Protein AF-J2KEG5-F1 (afdb_monomer)

Secondary structure (DSSP, 8-state):
--TTSSSSS-----SSHHHHHHHHHHHHHHHHHHHHHHHHHHHHHHHHHHHHHHHHHHHHHHHHHHHHHHHHHHHHHHHHHHHHHHHHHHHHHHHHHHHHHHHHHHHHHTT---HHHHHHHHHHHHHHHHHHHHHTT-------PPPP----PPPP---------

Sequence (165 aa):
MVKKLQKMSADKKSGPQLSGAVKESAQQIWLAGLGAFSKAQEEGGKVFETLVKEGLSIQRKTQAVAEEKISEATNKMATMATDIQSKAGHQWDKLETIFEDRVAKALNKLGVPSAKDVDALIARIDELNRNVQKLSGKAPAAKTAAKPAAKKAPAAKRPAARKSA

Mean predicted aligned error: 22.08 Å

Solvent-accessible surface area (backbone atoms only — not comparable to full-atom values): 10062 Å² total; per-residue (Å²): 143,80,94,78,73,82,83,81,81,80,81,87,78,87,67,65,62,61,61,49,51,52,50,51,52,51,49,49,52,50,52,48,50,53,51,51,51,52,50,48,54,67,52,40,53,58,53,47,53,49,51,49,54,51,48,53,52,48,50,52,51,51,48,53,51,48,53,51,51,50,52,51,49,50,52,52,48,52,49,50,50,52,51,44,49,71,76,35,46,72,58,46,55,53,47,49,55,52,47,51,53,51,50,52,51,50,38,48,74,71,68,46,81,52,74,67,57,52,52,56,47,51,54,50,49,54,51,49,52,52,51,47,38,66,72,65,69,55,76,78,79,74,80,76,76,81,76,84,80,87,83,78,86,85,80,86,84,83,88,84,87,87,82,90,132

pLDDT: mean 72.24, std 15.8, range [37.88, 92.81]

Foldseek 3Di:
DPPPPPPPPDDDPPPDVVVVVVVVVVVVVVVVVVVVVVVCVVVVVVVVVVVVVVVVVVVVVVVVVVVVVVVVVVVVVVVVVVVCCVVVVVVVVVVVVVVCVVVQVVCVVVVNDDPVNVVVVVVVVVVVVVVCCVVVVPPPDPDPDDDDDDDDDDDDDDDDDDDDD

Structure (mmCIF, N/CA/C/O backbone):
data_AF-J2KEG5-F1
#
_entry.id   AF-J2KEG5-F1
#
loop_
_atom_site.group_PDB
_atom_site.id
_atom_site.type_symbol
_atom_site.label_atom_id
_atom_site.label_alt_id
_atom_site.label_comp_id
_atom_site.label_asym_id
_atom_site.label_entity_id
_atom_site.label_seq_id
_atom_site.pdbx_PDB_ins_code
_atom_site.Cartn_x
_atom_site.Cartn_y
_atom_site.Cartn_z
_atom_site.occupancy
_atom_site.B_iso_or_equiv
_atom_site.auth_seq_id
_atom_site.auth_comp_id
_atom_site.auth_asym_id
_atom_site.auth_atom_id
_atom_site.pdbx_PDB_model_num
ATOM 1 N N . MET A 1 1 ? 29.678 54.893 -60.074 1.00 48.09 1 MET A N 1
ATOM 2 C CA . MET A 1 1 ? 29.850 54.323 -61.433 1.00 48.09 1 MET A CA 1
ATOM 3 C C . MET A 1 1 ? 30.035 52.805 -61.320 1.00 48.09 1 MET A C 1
ATOM 5 O O . MET A 1 1 ? 31.152 52.350 -61.151 1.00 48.09 1 MET A O 1
ATOM 9 N N . VAL A 1 2 ? 28.948 52.018 -61.312 1.00 49.19 2 VAL A N 1
ATOM 10 C CA . VAL A 1 2 ? 28.943 50.573 -60.939 1.00 49.19 2 VAL A CA 1
ATOM 11 C C . VAL A 1 2 ? 28.298 49.727 -62.052 1.00 49.19 2 VAL A C 1
ATOM 13 O O . VAL A 1 2 ? 27.475 48.846 -61.842 1.00 49.19 2 VAL A O 1
ATOM 16 N N . LYS A 1 3 ? 28.660 50.002 -63.308 1.00 57.12 3 LYS A N 1
ATOM 17 C CA . LYS A 1 3 ? 28.093 49.331 -64.493 1.00 57.12 3 LYS A CA 1
ATOM 18 C C . LYS A 1 3 ? 28.858 48.047 -64.860 1.00 57.12 3 LYS A C 1
ATOM 20 O O . LYS A 1 3 ? 29.096 47.782 -66.032 1.00 57.12 3 LYS A O 1
ATOM 25 N N . LYS A 1 4 ? 29.293 47.273 -63.853 1.00 54.81 4 LYS A N 1
ATOM 26 C CA . LYS A 1 4 ? 30.053 46.019 -64.046 1.00 54.81 4 LYS A CA 1
ATOM 27 C C . LYS A 1 4 ? 29.713 44.894 -63.055 1.00 54.81 4 LYS A C 1
ATOM 29 O O . LYS A 1 4 ? 30.444 43.917 -62.999 1.00 54.81 4 LYS A O 1
ATOM 34 N N . LEU A 1 5 ? 28.604 4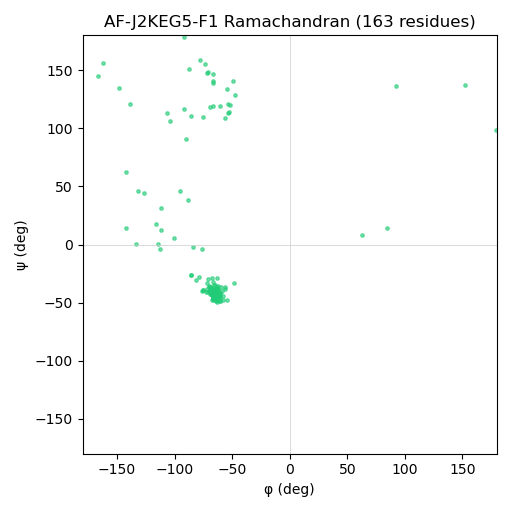4.987 -62.312 1.00 54.44 5 LEU A N 1
ATOM 35 C CA . LEU A 1 5 ? 28.165 43.894 -61.422 1.00 54.44 5 LEU A CA 1
ATOM 36 C C . LEU A 1 5 ? 26.864 43.196 -61.853 1.00 54.44 5 LEU A C 1
ATOM 38 O O . LEU A 1 5 ? 26.480 42.198 -61.262 1.00 54.44 5 LEU A O 1
ATOM 42 N N . GLN A 1 6 ? 26.204 43.663 -62.915 1.00 50.38 6 GLN 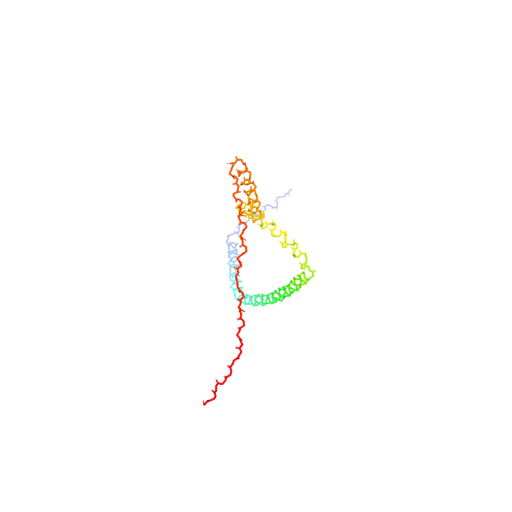A N 1
ATOM 43 C CA . GLN A 1 6 ? 24.910 43.116 -63.351 1.00 50.38 6 GLN A CA 1
ATOM 44 C C . GLN A 1 6 ? 25.007 42.142 -64.541 1.00 50.38 6 GLN A C 1
ATOM 46 O O . GLN A 1 6 ? 23.989 41.680 -65.046 1.00 50.38 6 GLN A O 1
ATOM 51 N N . LYS A 1 7 ? 26.224 41.800 -64.993 1.00 45.53 7 LYS A N 1
ATOM 52 C CA . LYS A 1 7 ? 26.468 40.894 -66.135 1.00 45.53 7 LYS A CA 1
ATOM 53 C C . LYS A 1 7 ? 27.104 39.553 -65.728 1.00 45.53 7 LYS A C 1
ATOM 55 O O . LYS A 1 7 ? 27.852 38.966 -66.496 1.00 45.53 7 LYS A O 1
ATOM 60 N N . MET A 1 8 ? 26.800 39.066 -64.523 1.00 44.25 8 MET A N 1
ATOM 61 C CA . MET A 1 8 ? 27.095 37.680 -64.109 1.00 44.25 8 MET A CA 1
ATOM 62 C C . MET A 1 8 ? 25.836 36.836 -63.851 1.00 44.25 8 MET A C 1
ATOM 64 O O . MET A 1 8 ? 25.961 35.656 -63.552 1.00 44.25 8 MET A O 1
ATOM 68 N N . SER A 1 9 ? 24.628 37.386 -64.026 1.00 49.94 9 SER A N 1
ATOM 69 C CA . SER A 1 9 ? 23.373 36.668 -63.717 1.00 49.94 9 SER A CA 1
ATOM 70 C C . SER A 1 9 ? 22.524 36.309 -64.940 1.00 49.94 9 SER A C 1
ATOM 72 O O . SER A 1 9 ? 21.363 35.943 -64.788 1.00 49.94 9 SER A O 1
ATOM 74 N N . ALA A 1 10 ? 23.061 36.418 -66.155 1.00 52.62 10 ALA A N 1
ATOM 75 C CA . ALA A 1 10 ? 22.291 36.166 -67.370 1.00 52.62 10 ALA A CA 1
ATOM 76 C C . ALA A 1 10 ? 23.126 35.461 -68.445 1.00 52.62 10 ALA A C 1
ATOM 78 O O . ALA A 1 10 ? 23.334 36.004 -69.522 1.00 52.62 10 ALA A O 1
ATOM 79 N N . ASP A 1 11 ? 23.593 34.245 -68.159 1.00 44.16 11 ASP A N 1
ATOM 80 C CA . ASP A 1 11 ? 23.722 33.237 -69.212 1.00 44.16 11 ASP A CA 1
ATOM 81 C C . ASP A 1 11 ? 23.273 31.879 -68.668 1.00 44.16 11 ASP A C 1
ATOM 83 O O . ASP A 1 11 ? 23.702 31.400 -67.618 1.00 44.16 11 ASP A O 1
ATOM 87 N N . LYS A 1 12 ? 22.267 31.338 -69.339 1.00 54.12 12 LYS A N 1
ATOM 88 C CA . LYS A 1 12 ? 21.395 30.267 -68.894 1.00 54.12 12 LYS A CA 1
ATOM 89 C C . LYS A 1 12 ? 21.826 29.000 -69.617 1.00 54.12 12 LYS A C 1
ATOM 91 O O . LYS A 1 12 ? 21.470 28.807 -70.773 1.00 54.12 12 LYS A O 1
ATOM 96 N N . LYS A 1 13 ? 22.482 28.088 -68.899 1.00 48.03 13 LYS A N 1
ATOM 97 C CA . LYS A 1 13 ? 22.431 26.640 -69.180 1.00 48.03 13 LYS A CA 1
ATOM 98 C C . LYS A 1 13 ? 22.148 25.841 -67.902 1.00 48.03 13 LYS A C 1
ATOM 100 O O . LYS A 1 13 ? 22.763 24.820 -67.629 1.00 48.03 13 LYS A O 1
ATOM 105 N N . SER A 1 14 ? 21.170 26.296 -67.120 1.00 55.94 14 SER A N 1
ATOM 106 C CA . SER A 1 14 ? 20.716 25.633 -65.883 1.00 55.94 14 SER A CA 1
ATOM 107 C C . SER A 1 14 ? 19.507 24.715 -66.098 1.00 55.94 14 SER A C 1
ATOM 109 O O . SER A 1 14 ? 18.540 24.751 -65.349 1.00 55.94 14 SER A O 1
ATOM 111 N N . GLY A 1 15 ? 19.537 23.892 -67.137 1.00 57.28 15 GLY A N 1
ATOM 112 C CA . GLY A 1 15 ? 18.520 22.871 -67.399 1.00 57.28 15 GLY A CA 1
ATOM 113 C C . GLY A 1 15 ? 18.928 22.188 -68.683 1.00 57.28 15 GLY A C 1
ATOM 114 O O . GLY A 1 15 ? 18.835 22.837 -69.722 1.00 57.28 15 GLY A O 1
ATOM 115 N N . PRO A 1 16 ? 19.586 21.015 -68.630 1.00 56.91 16 PRO A N 1
ATOM 116 C CA . PRO A 1 16 ? 19.079 19.752 -68.066 1.00 56.91 16 PRO A CA 1
ATOM 117 C C . PRO A 1 16 ? 20.072 19.005 -67.134 1.00 56.91 16 PRO A C 1
ATOM 119 O O . PRO A 1 16 ? 19.758 17.937 -66.611 1.00 56.91 16 PRO A O 1
ATOM 122 N N . GLN A 1 17 ? 21.272 19.557 -66.915 1.00 57.94 17 GLN A N 1
ATOM 123 C CA . GLN A 1 17 ? 22.364 18.919 -66.156 1.00 57.94 17 GLN A CA 1
ATOM 124 C C . GLN A 1 17 ? 22.123 18.941 -64.632 1.00 57.94 17 GLN A C 1
ATOM 126 O O . GLN A 1 17 ? 22.346 17.945 -63.952 1.00 57.94 17 GLN A O 1
ATOM 131 N N . LEU A 1 18 ? 21.587 20.046 -64.093 1.00 59.28 18 LEU A N 1
ATOM 132 C CA . LEU A 1 18 ? 21.231 20.167 -62.668 1.00 59.28 18 LEU A CA 1
ATOM 133 C C . LEU A 1 18 ? 20.032 19.289 -62.286 1.00 59.28 18 LEU A C 1
ATOM 135 O O . LEU A 1 18 ? 20.045 18.656 -61.238 1.00 59.28 18 LEU A O 1
ATOM 139 N N . SER A 1 19 ? 19.015 19.200 -63.149 1.00 65.44 19 SER A N 1
ATOM 140 C CA . SER A 1 19 ? 17.873 18.301 -62.938 1.00 65.44 19 SER A CA 1
ATOM 141 C C . SER A 1 19 ? 18.279 16.826 -62.987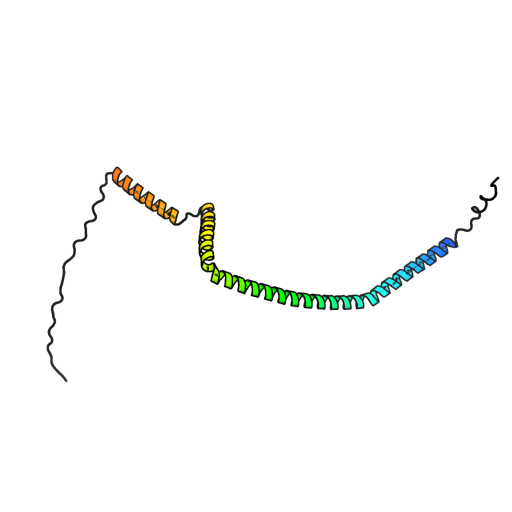 1.00 65.44 19 SER A C 1
ATOM 143 O O . SER A 1 19 ? 17.740 16.024 -62.229 1.00 65.44 19 SER A O 1
ATOM 145 N N . GLY A 1 20 ? 19.248 16.473 -63.842 1.00 71.12 20 GLY A N 1
ATOM 146 C CA . GLY A 1 20 ? 19.840 15.135 -63.878 1.00 71.12 20 GLY A CA 1
ATOM 147 C C . GLY A 1 20 ? 20.625 14.813 -62.606 1.00 71.12 20 GLY A C 1
ATOM 148 O O . GLY A 1 20 ? 20.382 13.778 -61.997 1.00 71.12 20 GLY A O 1
ATOM 149 N N . ALA A 1 21 ? 21.487 15.727 -62.151 1.00 72.62 21 ALA A N 1
ATOM 150 C CA . ALA A 1 21 ? 22.278 15.545 -60.932 1.00 72.62 21 ALA A CA 1
ATOM 151 C C . ALA A 1 21 ? 21.414 15.451 -59.662 1.00 72.62 21 ALA A C 1
ATOM 153 O O . ALA A 1 21 ? 21.666 14.601 -58.815 1.00 72.62 21 ALA A O 1
ATOM 154 N N . VAL A 1 22 ? 20.355 16.262 -59.538 1.00 76.88 22 VAL A N 1
ATOM 155 C CA . VAL A 1 22 ? 19.431 16.174 -58.392 1.00 76.88 22 VAL A CA 1
ATOM 156 C C . VAL A 1 22 ? 18.628 14.875 -58.423 1.00 76.88 22 VAL A C 1
ATOM 158 O O . VAL A 1 22 ? 18.420 14.274 -57.372 1.00 76.88 22 VAL A O 1
ATOM 161 N N . LYS A 1 23 ? 18.207 14.400 -59.603 1.00 78.94 23 LYS A N 1
ATOM 162 C CA . LYS A 1 23 ? 17.525 13.105 -59.732 1.00 78.94 23 LYS A CA 1
ATOM 163 C C . LYS A 1 23 ? 18.455 11.943 -59.373 1.00 78.94 23 LYS A C 1
ATOM 165 O O . LYS A 1 23 ? 18.031 11.048 -58.652 1.00 78.94 23 LYS A O 1
ATOM 170 N N . GLU A 1 24 ? 19.709 11.989 -59.817 1.00 82.44 24 GLU A N 1
ATOM 171 C CA . GLU A 1 24 ? 20.727 10.988 -59.485 1.00 82.44 24 GLU A CA 1
ATOM 172 C C . GLU A 1 24 ? 21.043 10.982 -57.982 1.00 82.44 24 GLU A C 1
ATOM 174 O O . GLU A 1 24 ? 21.016 9.929 -57.354 1.00 82.44 24 GLU A O 1
ATOM 179 N N . SER A 1 25 ? 21.236 12.148 -57.353 1.00 80.88 25 SER A N 1
ATOM 180 C CA . SER A 1 25 ? 21.432 12.228 -55.899 1.00 80.88 25 SER A CA 1
ATOM 181 C C . SER A 1 25 ? 20.196 11.794 -55.115 1.00 80.88 25 SER A C 1
ATOM 183 O O . SER A 1 25 ? 20.330 11.097 -54.116 1.00 80.88 25 SER A O 1
ATOM 185 N N . ALA A 1 26 ? 18.988 12.154 -55.558 1.00 82.75 26 ALA A N 1
ATOM 186 C CA . ALA A 1 26 ? 17.754 11.693 -54.924 1.00 82.75 26 ALA A CA 1
ATOM 187 C C . ALA A 1 26 ? 17.610 10.168 -55.032 1.00 82.75 26 ALA A C 1
ATOM 189 O O . ALA A 1 26 ? 17.211 9.515 -54.071 1.00 82.75 26 ALA A O 1
ATOM 190 N N . GLN A 1 27 ? 17.995 9.591 -56.171 1.00 84.62 27 GLN A N 1
ATOM 191 C CA . GLN A 1 27 ? 17.999 8.150 -56.380 1.00 84.62 27 GLN A CA 1
ATOM 192 C C . GLN A 1 27 ? 19.063 7.454 -55.523 1.00 84.62 27 GLN A C 1
ATOM 194 O O . GLN A 1 27 ? 18.776 6.425 -54.921 1.00 84.62 27 GLN A O 1
ATOM 199 N N . GLN A 1 28 ? 20.251 8.039 -55.377 1.00 86.19 28 GLN A N 1
ATOM 200 C CA . GLN A 1 28 ? 21.285 7.537 -54.472 1.00 86.19 28 GLN A CA 1
ATOM 201 C C . GLN A 1 28 ? 20.867 7.621 -53.002 1.00 86.19 28 GLN A C 1
ATOM 203 O O . GLN A 1 28 ? 21.063 6.658 -52.268 1.00 86.19 28 GLN A O 1
ATOM 208 N N . ILE A 1 29 ? 20.243 8.720 -52.571 1.00 86.75 29 ILE A N 1
ATOM 209 C CA . ILE A 1 29 ? 19.707 8.865 -51.209 1.00 86.75 29 ILE A CA 1
ATOM 210 C C . ILE A 1 29 ? 18.598 7.838 -50.963 1.00 86.75 29 ILE A C 1
ATOM 212 O O . ILE A 1 29 ? 18.546 7.237 -49.894 1.00 86.75 29 ILE A O 1
ATOM 216 N N . TRP A 1 30 ? 17.741 7.587 -51.953 1.00 85.94 30 TRP A N 1
ATOM 217 C CA . TRP A 1 30 ? 16.679 6.587 -51.852 1.00 85.94 30 TRP A CA 1
ATOM 218 C C . TRP A 1 30 ? 17.230 5.160 -51.751 1.00 85.94 30 TRP A C 1
ATOM 220 O O . TRP A 1 30 ? 16.824 4.393 -50.879 1.00 85.94 30 TRP A O 1
ATOM 230 N N . LEU A 1 31 ? 18.204 4.815 -52.596 1.00 91.94 31 LEU A N 1
ATOM 231 C CA . LEU A 1 31 ? 18.880 3.517 -52.563 1.00 91.94 31 LEU A CA 1
ATOM 232 C C . LEU A 1 31 ? 19.672 3.322 -51.264 1.00 91.94 31 LEU A C 1
ATOM 234 O O . LEU A 1 31 ? 19.620 2.246 -50.672 1.00 91.94 31 LEU A O 1
ATOM 238 N N . ALA A 1 32 ? 20.347 4.365 -50.778 1.00 87.56 32 ALA A N 1
ATOM 239 C CA . ALA A 1 32 ? 21.029 4.350 -49.488 1.00 87.56 32 ALA A CA 1
ATOM 240 C C . ALA A 1 32 ? 20.038 4.215 -48.322 1.00 87.56 32 ALA A C 1
ATOM 242 O O . ALA A 1 32 ? 20.307 3.472 -47.382 1.00 87.56 32 ALA A O 1
ATOM 243 N N . GLY A 1 33 ? 18.875 4.867 -48.399 1.00 82.44 33 GLY A N 1
ATOM 244 C CA . GLY A 1 33 ? 17.792 4.724 -47.426 1.00 82.44 33 GLY A CA 1
ATOM 245 C C . GLY A 1 33 ? 17.243 3.297 -47.366 1.00 82.44 33 GLY A C 1
ATOM 246 O O . GLY A 1 33 ? 17.099 2.741 -46.281 1.00 82.44 33 GLY A O 1
ATOM 247 N N . LEU A 1 34 ? 17.016 2.663 -48.520 1.00 86.56 34 LEU A N 1
ATOM 248 C CA . LEU A 1 34 ? 16.596 1.259 -48.612 1.00 86.56 34 LEU A CA 1
ATOM 249 C C . LEU A 1 34 ? 17.679 0.281 -48.133 1.00 86.56 34 LEU A C 1
ATOM 251 O O . LEU A 1 34 ? 17.366 -0.697 -47.452 1.00 86.56 34 LEU A O 1
ATOM 255 N N . GLY A 1 35 ? 18.949 0.555 -48.439 1.00 82.56 35 GLY A N 1
ATOM 256 C CA . GLY A 1 35 ? 20.082 -0.241 -47.963 1.00 82.56 35 GLY A CA 1
ATOM 257 C C . GLY A 1 35 ? 20.278 -0.140 -46.448 1.00 82.56 35 GLY A C 1
ATOM 258 O O . GLY A 1 35 ? 20.460 -1.156 -45.782 1.00 82.56 35 GLY A O 1
ATOM 259 N N . ALA A 1 36 ? 20.172 1.066 -45.883 1.00 81.62 36 ALA A N 1
ATOM 260 C CA . ALA A 1 36 ? 20.257 1.293 -44.443 1.00 81.62 36 ALA A CA 1
ATOM 261 C C . ALA A 1 36 ? 19.063 0.689 -43.691 1.00 81.62 36 ALA A C 1
ATOM 263 O O . ALA A 1 36 ? 19.257 0.089 -42.639 1.00 81.62 36 ALA A O 1
ATOM 264 N N . PHE A 1 37 ? 17.846 0.782 -44.240 1.00 75.69 37 PHE A N 1
ATOM 265 C CA . PHE A 1 37 ? 16.663 0.141 -43.661 1.00 75.69 37 PHE A CA 1
ATOM 266 C C . PHE A 1 37 ? 16.779 -1.389 -43.672 1.00 75.69 37 PHE A C 1
ATOM 268 O O . PHE A 1 37 ? 16.512 -2.029 -42.660 1.00 75.69 37 PHE A O 1
ATOM 275 N N . SER A 1 38 ? 17.260 -1.974 -44.774 1.00 78.62 38 SER A N 1
ATOM 276 C CA . SER A 1 38 ? 17.491 -3.423 -44.862 1.00 78.62 38 SER A CA 1
ATOM 277 C C . SER A 1 38 ? 18.577 -3.882 -43.884 1.00 78.62 38 SER A C 1
ATOM 279 O O . SER A 1 38 ? 18.403 -4.882 -43.193 1.00 78.62 38 SER A O 1
ATOM 281 N N . LYS A 1 39 ? 19.664 -3.110 -43.741 1.00 74.50 39 LYS A N 1
ATOM 282 C CA . LYS A 1 39 ? 20.731 -3.406 -42.776 1.00 74.50 39 LYS A CA 1
ATOM 283 C C . LYS A 1 39 ? 20.274 -3.245 -41.323 1.00 74.50 39 LYS A C 1
ATOM 285 O O . LYS A 1 39 ? 20.626 -4.061 -40.479 1.00 74.50 39 LYS A O 1
ATOM 290 N N . ALA A 1 40 ? 19.428 -2.258 -41.039 1.00 75.81 40 ALA A N 1
ATOM 291 C CA . ALA A 1 40 ? 18.775 -2.114 -39.743 1.00 75.81 40 ALA A CA 1
ATOM 292 C C . ALA A 1 40 ? 17.766 -3.241 -39.465 1.00 75.81 40 ALA A C 1
ATOM 294 O O . ALA A 1 40 ? 17.578 -3.596 -38.309 1.00 75.81 40 ALA A O 1
ATOM 295 N N . GLN A 1 41 ? 17.141 -3.834 -40.486 1.00 72.62 41 GLN A N 1
ATOM 296 C CA . GLN A 1 41 ? 16.283 -5.010 -40.320 1.00 72.62 41 GLN A CA 1
ATOM 297 C C . GLN A 1 41 ? 17.111 -6.275 -40.022 1.00 72.62 41 GLN A C 1
ATOM 299 O O . GLN A 1 41 ? 16.747 -7.059 -39.147 1.00 72.62 41 GLN A O 1
ATOM 304 N N . GLU A 1 42 ? 18.246 -6.445 -40.703 1.00 75.00 42 GLU A N 1
ATOM 305 C CA . GLU A 1 42 ? 19.154 -7.587 -40.528 1.00 75.00 42 GLU A CA 1
ATOM 306 C C . GLU A 1 42 ? 19.914 -7.541 -39.187 1.00 75.00 42 GLU A C 1
ATOM 308 O O . GLU A 1 42 ? 20.041 -8.552 -38.494 1.00 75.00 42 GLU A O 1
ATOM 313 N N . GLU A 1 43 ? 20.371 -6.358 -38.769 1.00 75.69 43 GLU A N 1
ATOM 314 C CA . GLU A 1 43 ? 21.048 -6.153 -37.480 1.00 75.69 43 GLU A CA 1
ATOM 315 C C . GLU A 1 43 ? 20.055 -5.909 -36.327 1.00 75.69 43 GLU A C 1
ATOM 317 O O . GLU A 1 43 ? 20.331 -6.256 -35.175 1.00 75.69 43 GLU A O 1
ATOM 322 N N . GLY A 1 44 ? 18.862 -5.389 -36.626 1.00 72.00 44 GLY A N 1
ATOM 323 C CA . GLY A 1 44 ? 17.818 -5.086 -35.647 1.00 72.00 44 GLY A CA 1
ATOM 324 C C . GLY A 1 44 ? 17.239 -6.323 -34.974 1.00 72.00 44 GLY A C 1
ATOM 325 O O . GLY A 1 44 ? 16.939 -6.261 -33.787 1.00 72.00 44 GLY A O 1
ATOM 326 N N . GLY A 1 45 ? 17.161 -7.465 -35.669 1.00 78.81 45 GLY A N 1
ATOM 327 C CA . GLY A 1 45 ? 16.726 -8.732 -35.069 1.00 78.81 45 GLY A CA 1
ATOM 328 C C . GLY A 1 45 ? 17.641 -9.197 -33.931 1.00 78.81 45 GLY A C 1
ATOM 329 O O . GLY A 1 45 ? 17.163 -9.543 -32.856 1.00 78.81 45 GLY A O 1
ATOM 330 N N . LYS A 1 46 ? 18.966 -9.112 -34.113 1.00 80.75 46 LYS A N 1
ATOM 331 C CA . LYS A 1 46 ? 19.951 -9.512 -33.089 1.00 80.75 46 LYS A CA 1
ATOM 332 C C . LYS A 1 46 ? 19.962 -8.564 -31.894 1.00 80.75 46 LYS A C 1
ATOM 334 O O . LYS A 1 46 ? 20.059 -9.007 -30.748 1.00 80.75 46 LYS A O 1
ATOM 339 N N . VAL A 1 47 ? 19.848 -7.259 -32.147 1.00 80.88 47 VAL A N 1
ATOM 340 C CA . VAL A 1 47 ? 19.742 -6.253 -31.080 1.00 80.88 47 VAL A CA 1
ATOM 341 C C . VAL A 1 47 ? 18.419 -6.415 -30.333 1.00 80.88 47 VAL A C 1
ATOM 343 O O . VAL A 1 47 ? 18.412 -6.371 -29.108 1.00 80.88 47 VAL A O 1
ATOM 346 N N . PHE A 1 48 ? 17.321 -6.694 -31.036 1.00 81.31 48 PHE A N 1
ATOM 347 C CA . PHE A 1 48 ? 16.025 -6.980 -30.428 1.00 81.31 48 PHE A CA 1
ATOM 348 C C . PHE A 1 48 ? 16.065 -8.243 -29.564 1.00 81.31 48 PHE A C 1
ATOM 350 O O . PHE A 1 48 ? 15.677 -8.183 -28.405 1.00 81.31 48 PHE A O 1
ATOM 357 N N . GLU A 1 49 ? 16.592 -9.362 -30.064 1.00 84.81 49 GLU A N 1
ATOM 358 C CA . GLU A 1 49 ? 16.747 -10.591 -29.274 1.00 84.81 49 GLU A CA 1
ATOM 359 C C . GLU A 1 49 ? 17.618 -10.372 -28.031 1.00 84.81 49 GLU A C 1
ATOM 361 O O . GLU A 1 49 ? 17.293 -10.861 -26.947 1.00 84.81 49 GLU A O 1
ATOM 366 N N . THR A 1 50 ? 18.694 -9.590 -28.165 1.00 87.44 50 THR A N 1
ATOM 367 C CA . THR A 1 50 ? 19.560 -9.223 -27.037 1.00 87.44 50 THR A CA 1
ATOM 368 C C . THR A 1 50 ? 18.796 -8.383 -26.017 1.00 87.44 50 THR A C 1
ATOM 370 O O . THR A 1 50 ? 18.784 -8.730 -24.841 1.00 87.44 50 THR A O 1
ATOM 373 N N . LEU A 1 51 ? 18.079 -7.345 -26.457 1.00 86.94 51 LEU A N 1
ATOM 374 C CA . LEU A 1 51 ? 17.255 -6.496 -25.594 1.00 86.94 51 LEU A CA 1
ATOM 375 C C . LEU A 1 51 ? 16.107 -7.268 -24.932 1.00 86.94 51 LEU A C 1
ATOM 377 O O . LEU A 1 51 ? 15.800 -7.023 -23.769 1.00 86.94 51 LEU A O 1
ATOM 381 N N . VAL A 1 52 ? 15.494 -8.228 -25.626 1.00 89.19 52 VAL A N 1
ATOM 382 C CA . VAL A 1 52 ? 14.459 -9.105 -25.061 1.00 89.19 52 VAL A CA 1
ATOM 383 C C . VAL A 1 52 ? 15.061 -10.017 -23.995 1.00 89.19 52 VAL A C 1
ATOM 385 O O . VAL A 1 52 ? 14.487 -10.162 -22.917 1.00 89.19 52 VAL A O 1
ATOM 388 N N . LYS A 1 53 ? 16.237 -10.600 -24.241 1.00 90.19 53 LYS A N 1
ATOM 389 C CA . LYS A 1 53 ? 16.941 -11.425 -23.251 1.00 90.19 53 LYS A CA 1
ATOM 390 C C . LYS A 1 53 ? 17.370 -10.605 -22.030 1.00 90.19 53 LYS A C 1
ATOM 392 O O . LYS A 1 53 ? 17.192 -11.065 -20.900 1.00 90.19 53 LYS A O 1
ATOM 397 N N . GLU A 1 54 ? 17.864 -9.388 -22.247 1.00 89.88 54 GLU A N 1
ATOM 398 C CA . GLU A 1 54 ? 18.188 -8.415 -21.200 1.00 89.88 54 GLU A CA 1
ATOM 399 C C . GLU A 1 54 ? 16.928 -8.066 -20.390 1.00 89.88 54 GLU A C 1
ATOM 401 O O . GLU A 1 54 ? 16.932 -8.191 -19.167 1.00 89.88 54 GLU A O 1
ATOM 406 N N . GLY A 1 55 ? 15.816 -7.747 -21.062 1.00 87.88 55 GLY A N 1
ATOM 407 C CA . GLY A 1 55 ? 14.525 -7.419 -20.455 1.00 87.88 55 GLY A CA 1
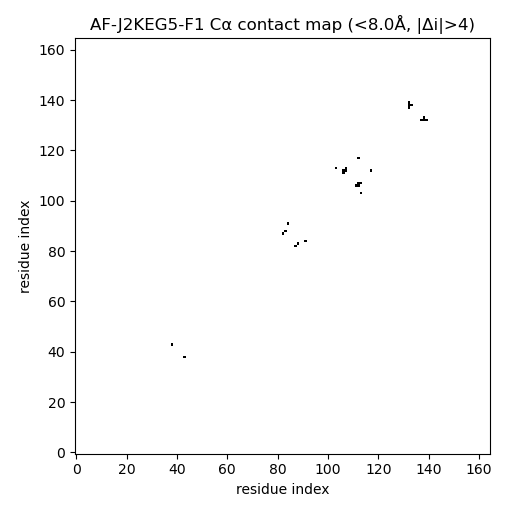ATOM 408 C C . GLY A 1 55 ? 13.943 -8.564 -19.628 1.00 87.88 55 GLY A C 1
ATOM 409 O O . GLY A 1 55 ? 13.535 -8.347 -18.491 1.00 87.88 55 GLY A O 1
ATOM 410 N N . LEU A 1 56 ? 13.992 -9.800 -20.133 1.00 87.88 56 LEU A N 1
ATOM 411 C CA . LEU A 1 56 ? 13.589 -10.994 -19.381 1.00 87.88 56 LEU A CA 1
ATOM 412 C C . LEU A 1 56 ? 14.482 -11.221 -18.155 1.00 87.88 56 LEU A C 1
ATOM 414 O O . LEU A 1 56 ? 13.997 -11.627 -17.098 1.00 87.88 56 LEU A O 1
ATOM 418 N N . SER A 1 57 ? 15.785 -10.951 -18.269 1.00 86.25 57 SER A N 1
ATOM 419 C CA . SER A 1 57 ? 16.713 -11.064 -17.141 1.00 86.25 57 SER A CA 1
ATOM 420 C C . SER A 1 57 ? 16.456 -9.994 -16.075 1.00 86.25 57 SER A C 1
ATOM 422 O O . SER A 1 57 ? 16.467 -10.305 -14.884 1.00 86.25 57 SER A O 1
ATOM 424 N N . ILE A 1 58 ? 16.153 -8.760 -16.491 1.00 87.56 58 ILE A N 1
ATOM 425 C CA . ILE A 1 58 ? 15.795 -7.648 -15.610 1.00 87.56 58 ILE A CA 1
ATOM 426 C C . ILE A 1 58 ? 14.448 -7.923 -14.949 1.00 87.56 58 ILE A C 1
ATOM 428 O O . ILE A 1 58 ? 14.334 -7.760 -13.743 1.00 87.56 58 ILE A O 1
ATOM 432 N N . GLN A 1 59 ? 13.450 -8.412 -15.687 1.00 78.69 59 GLN A N 1
ATOM 433 C CA . GLN A 1 59 ? 12.150 -8.777 -15.131 1.00 78.69 59 GLN A CA 1
ATOM 434 C C . GLN A 1 59 ? 12.285 -9.874 -14.073 1.00 78.69 59 GLN A C 1
ATOM 436 O O . GLN A 1 59 ? 11.730 -9.731 -12.990 1.00 78.69 59 GLN A O 1
ATOM 441 N N . ARG A 1 60 ? 13.062 -10.933 -14.340 1.00 83.50 60 ARG A N 1
ATOM 442 C CA . ARG A 1 60 ? 13.317 -11.997 -13.353 1.00 83.50 60 ARG A CA 1
ATOM 443 C C . ARG A 1 60 ? 14.053 -11.481 -12.119 1.00 83.50 60 ARG A C 1
ATOM 445 O O . ARG A 1 60 ? 13.681 -11.839 -11.009 1.00 83.50 60 ARG A O 1
ATOM 452 N N . LYS A 1 61 ? 15.068 -10.628 -12.294 1.00 80.62 61 LYS A N 1
ATOM 453 C CA . LYS A 1 61 ? 15.792 -10.005 -11.173 1.00 80.62 61 LYS A CA 1
ATOM 454 C C . LYS A 1 61 ? 14.879 -9.088 -10.358 1.00 80.62 61 LYS A C 1
ATOM 456 O O . LYS A 1 61 ? 14.876 -9.176 -9.138 1.00 80.62 61 LYS A O 1
ATOM 461 N N . THR A 1 62 ? 14.073 -8.257 -11.012 1.00 78.25 62 THR A N 1
ATOM 462 C CA . THR A 1 62 ? 13.110 -7.369 -10.350 1.00 78.25 62 THR A CA 1
ATOM 463 C C . THR A 1 62 ? 12.013 -8.158 -9.652 1.00 78.25 62 THR A C 1
ATOM 465 O O . THR A 1 62 ? 11.650 -7.802 -8.540 1.00 78.25 62 THR A O 1
ATOM 468 N N . GLN A 1 63 ? 11.518 -9.245 -10.248 1.00 80.06 63 GLN A N 1
ATOM 469 C CA . GLN A 1 63 ? 10.552 -10.133 -9.609 1.00 80.06 63 GLN A CA 1
ATOM 470 C C . GLN A 1 63 ? 11.152 -10.797 -8.369 1.00 80.06 63 GLN A C 1
ATOM 472 O O . GLN A 1 63 ? 10.535 -10.733 -7.317 1.00 80.06 63 GLN A O 1
ATOM 477 N N . ALA A 1 64 ? 12.364 -11.351 -8.455 1.00 78.50 64 ALA A N 1
ATOM 478 C CA . ALA A 1 64 ? 13.028 -11.966 -7.307 1.00 78.50 64 ALA A CA 1
ATOM 479 C C . ALA A 1 64 ? 13.267 -10.957 -6.171 1.00 78.50 64 ALA A C 1
ATOM 481 O O . ALA A 1 64 ? 12.965 -11.243 -5.017 1.00 78.50 64 ALA A O 1
ATOM 482 N N . VAL A 1 65 ? 13.735 -9.746 -6.495 1.00 77.69 65 VAL A N 1
ATOM 483 C CA . VAL A 1 65 ? 13.931 -8.674 -5.504 1.00 77.69 65 VAL A CA 1
ATOM 484 C C . VAL A 1 65 ? 12.594 -8.185 -4.943 1.00 77.69 65 VAL A C 1
ATOM 486 O O . VAL A 1 65 ? 12.499 -7.902 -3.753 1.00 77.69 65 VAL A O 1
ATOM 489 N N . ALA A 1 66 ? 11.548 -8.081 -5.762 1.00 74.31 66 ALA A N 1
ATOM 490 C CA . ALA A 1 66 ? 10.218 -7.701 -5.300 1.00 74.31 66 ALA A CA 1
ATOM 491 C C . ALA A 1 66 ? 9.616 -8.776 -4.390 1.00 74.31 66 ALA A C 1
ATOM 493 O O . ALA A 1 66 ? 9.091 -8.436 -3.338 1.00 74.31 66 ALA A O 1
ATOM 494 N N . GLU A 1 67 ? 9.728 -10.054 -4.746 1.00 76.50 67 GLU A N 1
ATOM 495 C CA . GLU A 1 67 ? 9.290 -11.181 -3.919 1.00 76.50 67 GLU A CA 1
ATOM 496 C C . GLU A 1 67 ? 10.051 -11.220 -2.589 1.00 76.50 67 GLU A C 1
ATOM 498 O O . GLU A 1 67 ? 9.426 -11.347 -1.539 1.00 76.50 67 GLU A O 1
ATOM 503 N N . GLU A 1 68 ? 11.369 -11.005 -2.599 1.00 78.12 68 GLU A N 1
ATOM 504 C CA . GLU A 1 68 ? 12.182 -10.907 -1.382 1.00 78.12 68 GLU A CA 1
ATOM 505 C C . GLU A 1 68 ? 11.755 -9.711 -0.518 1.00 78.12 68 GLU A C 1
ATOM 507 O O . GLU A 1 68 ? 11.506 -9.862 0.677 1.00 78.12 68 GLU A O 1
ATOM 512 N N . LYS A 1 69 ? 11.573 -8.524 -1.114 1.00 78.31 69 LYS A N 1
ATOM 513 C CA . LYS A 1 69 ? 11.149 -7.313 -0.391 1.00 78.31 69 LYS A CA 1
ATOM 514 C C . LYS A 1 69 ? 9.730 -7.411 0.150 1.00 78.31 69 LYS A C 1
ATOM 516 O O . LYS A 1 69 ? 9.484 -6.953 1.265 1.00 78.31 69 LYS A O 1
ATOM 521 N N . ILE A 1 70 ? 8.808 -7.998 -0.608 1.00 81.12 70 ILE A N 1
ATOM 522 C CA . ILE A 1 70 ? 7.437 -8.246 -0.163 1.00 81.12 70 ILE A CA 1
ATOM 523 C C . ILE A 1 70 ? 7.461 -9.274 0.960 1.00 81.12 70 ILE A C 1
ATOM 525 O O . ILE A 1 70 ? 6.874 -9.016 2.001 1.00 81.12 70 ILE A O 1
ATOM 529 N N . SER A 1 71 ? 8.192 -10.381 0.819 1.00 82.50 71 SER A N 1
ATOM 530 C CA . SER A 1 71 ? 8.296 -11.387 1.877 1.00 82.50 71 SER A CA 1
ATOM 531 C C . SER A 1 71 ? 8.918 -10.811 3.152 1.00 82.50 71 SER A C 1
ATOM 533 O O . SER A 1 71 ? 8.416 -11.074 4.243 1.00 82.50 71 SER A O 1
ATOM 535 N N . GLU A 1 72 ? 9.974 -10.001 3.052 1.00 80.81 72 GLU A N 1
ATOM 536 C CA . GLU A 1 72 ? 10.570 -9.307 4.198 1.00 80.81 72 GLU A CA 1
ATOM 537 C C . GLU A 1 72 ? 9.594 -8.319 4.841 1.00 80.81 72 GLU A C 1
ATOM 539 O O . GLU A 1 72 ? 9.492 -8.264 6.067 1.00 80.81 72 GLU A O 1
ATOM 544 N N . ALA A 1 73 ? 8.882 -7.527 4.036 1.00 82.44 73 ALA A N 1
ATOM 545 C CA . ALA A 1 73 ? 7.909 -6.556 4.523 1.00 82.44 73 ALA A CA 1
ATOM 546 C C . ALA A 1 73 ? 6.705 -7.243 5.175 1.00 82.44 73 ALA A C 1
ATOM 548 O O . ALA A 1 73 ? 6.288 -6.832 6.254 1.00 82.44 73 ALA A O 1
ATOM 549 N N . THR A 1 74 ? 6.188 -8.317 4.579 1.00 82.19 74 THR A N 1
ATOM 550 C CA . THR A 1 74 ? 5.112 -9.143 5.132 1.00 82.19 74 THR A CA 1
ATOM 551 C C . THR A 1 74 ? 5.551 -9.803 6.430 1.00 82.19 74 THR A C 1
ATOM 553 O O . THR A 1 74 ? 4.810 -9.744 7.405 1.00 82.19 74 THR A O 1
ATOM 556 N N . ASN A 1 75 ? 6.770 -10.344 6.506 1.00 85.75 75 ASN A N 1
ATOM 557 C CA . ASN A 1 75 ? 7.294 -10.924 7.744 1.00 85.75 75 ASN A CA 1
ATOM 558 C C . ASN A 1 75 ? 7.485 -9.863 8.838 1.00 85.75 75 ASN A C 1
ATOM 560 O O . ASN A 1 75 ? 7.122 -10.097 9.992 1.00 85.75 75 ASN A O 1
ATOM 564 N N . LYS A 1 76 ? 7.993 -8.672 8.490 1.00 84.19 76 LYS A N 1
ATOM 565 C CA . LYS A 1 76 ? 8.115 -7.529 9.416 1.00 84.19 76 LYS A CA 1
ATOM 566 C C . LYS A 1 76 ? 6.750 -7.016 9.873 1.00 84.19 76 LYS A C 1
ATOM 568 O O . LYS A 1 76 ? 6.571 -6.699 11.040 1.00 84.19 76 LYS A O 1
ATOM 573 N N . MET A 1 77 ? 5.770 -6.968 8.978 1.00 86.00 77 MET A N 1
ATOM 574 C CA . MET A 1 77 ? 4.402 -6.577 9.307 1.00 86.00 77 MET A CA 1
ATOM 575 C C . MET A 1 77 ? 3.720 -7.621 10.189 1.00 86.00 77 MET A C 1
ATOM 577 O O . MET A 1 77 ? 3.069 -7.248 11.155 1.00 86.00 77 MET A O 1
ATOM 581 N N . ALA A 1 78 ? 3.895 -8.911 9.908 1.00 83.88 78 ALA A N 1
ATOM 582 C CA . ALA A 1 78 ? 3.339 -9.993 10.712 1.00 83.88 78 ALA A CA 1
ATOM 583 C C . ALA A 1 78 ? 3.940 -10.016 12.126 1.00 83.88 78 ALA A C 1
ATOM 585 O O . ALA A 1 78 ? 3.209 -10.168 13.105 1.00 83.88 78 ALA A O 1
ATOM 586 N N . THR A 1 79 ? 5.252 -9.796 12.254 1.00 82.38 79 THR A N 1
ATOM 587 C CA . THR A 1 79 ? 5.915 -9.673 13.564 1.00 82.38 79 THR A CA 1
ATOM 588 C C . THR A 1 79 ? 5.470 -8.421 14.310 1.00 82.38 79 THR A C 1
ATOM 590 O O . THR A 1 79 ? 5.057 -8.538 15.459 1.00 82.38 79 THR A O 1
ATOM 593 N N . MET A 1 80 ? 5.417 -7.253 13.661 1.00 80.88 80 MET A N 1
ATOM 594 C CA . MET A 1 80 ? 4.878 -6.042 14.294 1.00 80.88 80 MET A CA 1
ATOM 595 C C . MET A 1 80 ? 3.401 -6.179 14.678 1.00 80.88 80 MET A C 1
ATOM 597 O O . MET A 1 80 ? 3.009 -5.718 15.745 1.00 80.88 80 MET A O 1
ATOM 601 N N . ALA A 1 81 ? 2.576 -6.823 13.852 1.00 81.19 81 ALA A N 1
ATOM 602 C CA . ALA A 1 81 ? 1.177 -7.089 14.171 1.00 81.19 81 ALA A CA 1
ATOM 603 C C . ALA A 1 81 ? 1.056 -8.019 15.383 1.00 81.19 81 ALA A C 1
ATOM 605 O O . ALA A 1 81 ? 0.240 -7.764 16.262 1.00 81.19 81 ALA A O 1
ATOM 606 N N . THR A 1 82 ? 1.905 -9.044 15.479 1.00 79.69 82 THR A N 1
ATOM 607 C CA . THR A 1 82 ? 1.950 -9.957 16.632 1.00 79.69 82 THR A CA 1
ATOM 608 C C . THR A 1 82 ? 2.435 -9.244 17.900 1.00 79.69 82 THR A C 1
ATOM 610 O O . THR A 1 82 ? 1.865 -9.435 18.976 1.00 79.69 82 THR A O 1
ATOM 613 N N . ASP A 1 83 ? 3.433 -8.367 17.791 1.00 77.00 83 ASP A N 1
ATOM 614 C CA . ASP A 1 83 ? 3.944 -7.559 18.904 1.00 77.00 83 ASP A CA 1
ATOM 615 C C . ASP A 1 83 ? 2.927 -6.513 19.379 1.00 77.00 83 ASP A C 1
ATOM 617 O O . ASP A 1 83 ? 2.758 -6.309 20.580 1.00 77.00 83 ASP A O 1
ATOM 621 N N . ILE A 1 84 ? 2.210 -5.867 18.456 1.00 74.81 84 ILE A N 1
ATOM 622 C CA . ILE A 1 84 ? 1.123 -4.937 18.780 1.00 74.81 84 ILE A CA 1
ATOM 623 C C . ILE A 1 84 ? -0.056 -5.700 19.381 1.00 74.81 84 ILE A C 1
ATOM 625 O O . ILE A 1 84 ? -0.608 -5.259 20.380 1.00 74.81 84 ILE A O 1
ATOM 629 N N . GLN A 1 85 ? -0.423 -6.862 18.844 1.00 72.44 85 GLN A N 1
ATOM 630 C CA . GLN A 1 85 ? -1.498 -7.680 19.403 1.00 72.44 85 GLN A CA 1
ATOM 631 C C . GLN A 1 85 ? -1.176 -8.127 20.836 1.00 72.44 85 GLN A C 1
ATOM 633 O O . GLN A 1 85 ? -2.024 -8.034 21.720 1.00 72.44 85 GLN A O 1
ATOM 638 N N . SER A 1 86 ? 0.058 -8.565 21.088 1.00 72.12 86 SER A N 1
ATOM 639 C CA . SER A 1 86 ? 0.483 -9.051 22.404 1.00 72.12 86 SER A CA 1
ATOM 640 C C . SER A 1 86 ? 0.720 -7.930 23.424 1.00 72.12 86 SER A C 1
ATOM 642 O O . SER A 1 86 ? 0.337 -8.083 24.582 1.00 72.12 86 SER A O 1
ATOM 644 N N . LYS A 1 87 ? 1.294 -6.783 23.029 1.00 65.38 87 LYS A N 1
ATOM 645 C CA . LYS A 1 87 ? 1.531 -5.640 23.938 1.00 65.38 87 LYS A CA 1
ATOM 646 C C . LYS A 1 87 ? 0.344 -4.691 24.071 1.00 65.38 87 LYS A C 1
ATOM 648 O O . LYS A 1 87 ? 0.227 -4.011 25.086 1.00 65.38 87 LYS A O 1
ATOM 653 N N . ALA A 1 88 ? -0.518 -4.618 23.064 1.00 63.41 88 ALA A N 1
ATOM 654 C CA . ALA A 1 88 ? -1.626 -3.672 22.998 1.00 63.41 88 ALA A CA 1
ATOM 655 C C . ALA A 1 88 ? -3.001 -4.354 22.993 1.00 63.41 88 ALA A C 1
ATOM 657 O O . ALA A 1 88 ? -3.986 -3.688 22.686 1.00 63.41 88 ALA A O 1
ATOM 658 N N . GLY A 1 89 ? -3.109 -5.628 23.396 1.00 67.44 89 GLY A N 1
ATOM 659 C CA . GLY A 1 89 ? -4.399 -6.315 23.565 1.00 67.44 89 GLY A CA 1
ATOM 660 C C . GLY A 1 89 ? -5.419 -5.498 24.373 1.00 67.44 89 GLY A C 1
ATOM 661 O O . GLY A 1 89 ? -6.596 -5.463 24.038 1.00 67.44 89 GLY A O 1
ATOM 662 N N . HIS A 1 90 ? -4.954 -4.714 25.352 1.00 72.94 90 HIS A N 1
ATOM 663 C CA . HIS A 1 90 ? -5.812 -3.815 26.129 1.00 72.94 90 HIS A CA 1
ATOM 664 C C . HIS A 1 90 ? -6.324 -2.589 25.342 1.00 72.94 90 HIS A C 1
ATOM 666 O O . HIS A 1 90 ? -7.415 -2.087 25.591 1.00 72.94 90 HIS A O 1
ATOM 672 N N . GLN A 1 91 ? -5.562 -2.109 24.356 1.00 76.00 91 GLN A N 1
ATOM 673 C CA . GLN A 1 91 ? -6.011 -1.067 23.427 1.00 76.00 91 GLN A CA 1
ATOM 674 C C . GLN A 1 91 ? -6.926 -1.645 22.341 1.00 76.00 91 GLN A C 1
ATOM 676 O O . GLN A 1 91 ? -7.799 -0.931 21.852 1.00 76.00 91 GLN A O 1
ATOM 681 N N . TRP A 1 92 ? -6.755 -2.924 21.994 1.00 81.00 92 TRP A N 1
ATOM 682 C CA . TRP A 1 92 ? -7.661 -3.654 21.109 1.00 81.00 92 TRP A CA 1
ATOM 683 C C . TRP A 1 92 ? -9.049 -3.810 21.729 1.00 81.00 92 TRP A C 1
ATOM 685 O O . TRP A 1 92 ? -10.021 -3.494 21.064 1.00 81.00 92 TRP A O 1
ATOM 695 N N . ASP A 1 93 ? -9.143 -4.143 23.013 1.00 81.62 93 ASP A N 1
ATOM 696 C CA . ASP A 1 93 ? -10.413 -4.197 23.761 1.00 81.62 93 ASP A CA 1
ATOM 697 C C . ASP A 1 93 ? -11.176 -2.847 23.716 1.00 81.62 93 ASP A C 1
ATOM 699 O O . ASP A 1 93 ? -12.389 -2.759 23.497 1.00 81.62 93 ASP A O 1
ATOM 703 N N . LYS A 1 94 ? -10.437 -1.730 23.787 1.00 82.06 94 LYS A N 1
ATOM 704 C CA . LYS A 1 94 ? -11.005 -0.382 23.617 1.00 82.06 94 LYS A CA 1
ATOM 705 C C . LYS A 1 94 ? -11.433 -0.090 22.174 1.00 82.06 94 LYS A C 1
ATOM 707 O O . LYS A 1 94 ? -12.417 0.617 21.960 1.00 82.06 94 LYS A O 1
ATOM 712 N N . LEU A 1 95 ? -10.702 -0.598 21.182 1.00 84.38 95 LEU A N 1
ATOM 713 C CA . LEU A 1 95 ? -11.082 -0.496 19.771 1.00 84.38 95 LEU A CA 1
ATOM 714 C C . LEU A 1 95 ? -12.273 -1.393 19.437 1.00 84.38 95 LEU A C 1
ATOM 716 O O . LEU A 1 95 ? -13.092 -0.980 18.626 1.00 84.38 95 LEU A O 1
ATOM 720 N N . GLU A 1 96 ? -12.403 -2.552 20.078 1.00 84.56 96 GLU A N 1
ATOM 721 C CA . GLU A 1 96 ? -13.568 -3.431 19.994 1.00 84.56 96 GLU A CA 1
ATOM 722 C C . GLU A 1 96 ? -14.803 -2.688 20.493 1.00 84.56 96 GLU A C 1
ATOM 724 O O . GLU A 1 96 ? -15.764 -2.547 19.745 1.00 84.56 96 GLU A O 1
ATOM 729 N N . THR A 1 97 ? -14.714 -2.033 21.655 1.00 86.88 97 THR A N 1
ATOM 730 C CA . THR A 1 97 ? -15.797 -1.171 22.162 1.00 86.88 97 THR A CA 1
ATOM 731 C C . THR A 1 97 ? -16.154 -0.037 21.183 1.00 86.88 97 THR A C 1
ATOM 733 O O . THR A 1 97 ? -17.326 0.233 20.925 1.00 86.88 97 THR A O 1
ATOM 736 N N . ILE A 1 98 ? -15.158 0.648 20.599 1.00 87.12 98 ILE A N 1
ATOM 737 C CA . ILE A 1 98 ? -15.397 1.751 19.641 1.00 87.12 98 ILE A CA 1
ATOM 738 C C . ILE A 1 98 ? -15.968 1.231 18.314 1.00 87.12 98 ILE A C 1
ATOM 740 O O . ILE A 1 98 ? -16.792 1.901 17.682 1.00 87.12 98 ILE A O 1
ATOM 744 N N . PHE A 1 99 ? -15.520 0.060 17.869 1.00 87.31 99 PHE A N 1
ATOM 745 C CA . PHE A 1 99 ? -16.008 -0.600 16.669 1.00 87.31 99 PHE A CA 1
ATOM 7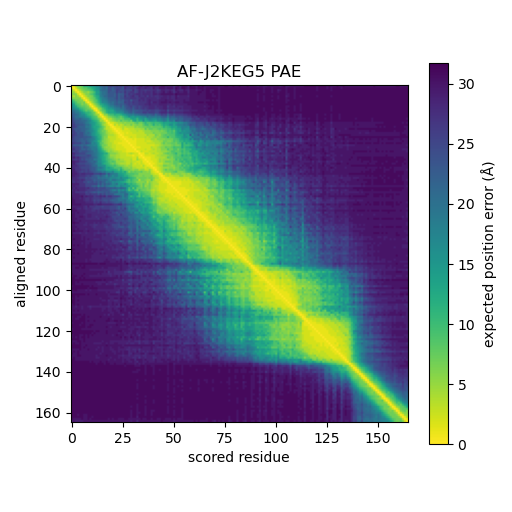46 C C . PHE A 1 99 ? -17.451 -1.048 16.864 1.00 87.31 99 PHE A C 1
ATOM 748 O O . PHE A 1 99 ? -18.288 -0.708 16.032 1.00 87.31 99 PHE A O 1
ATOM 755 N N . GLU A 1 100 ? -17.766 -1.700 17.983 1.00 88.75 100 GLU A N 1
ATOM 756 C CA . GLU A 1 100 ? -19.130 -2.034 18.385 1.00 88.75 100 GLU A CA 1
ATOM 757 C C . GLU A 1 100 ? -20.016 -0.792 18.420 1.00 88.75 100 GLU A C 1
ATOM 759 O O . GLU A 1 100 ? -21.072 -0.790 17.797 1.00 88.75 100 GLU A O 1
ATOM 764 N N . ASP A 1 101 ? -19.569 0.307 19.031 1.00 88.31 101 ASP A N 1
ATOM 765 C CA . ASP A 1 101 ? -20.310 1.572 19.041 1.00 88.31 101 ASP A CA 1
ATOM 766 C C . ASP A 1 101 ? -20.551 2.121 17.628 1.00 88.31 101 ASP A C 1
ATOM 768 O O . ASP A 1 101 ? -21.599 2.715 17.341 1.00 88.31 101 ASP A O 1
ATOM 772 N N . ARG A 1 102 ? -19.584 1.963 16.718 1.00 89.25 102 ARG A N 1
ATOM 773 C CA . ARG A 1 102 ? -19.708 2.445 15.338 1.00 89.25 102 ARG A CA 1
ATOM 774 C C . ARG A 1 102 ? -20.608 1.546 14.498 1.00 89.25 102 ARG A C 1
ATOM 776 O O . ARG A 1 102 ? -21.419 2.072 13.734 1.00 89.25 102 ARG A O 1
ATOM 783 N N . VAL A 1 103 ? -20.511 0.233 14.673 1.00 89.38 103 VAL A N 1
ATOM 784 C CA . VAL A 1 103 ? -21.378 -0.767 14.043 1.00 89.38 103 VAL A CA 1
ATOM 785 C C . VAL A 1 103 ? -22.803 -0.630 14.568 1.00 89.38 103 VAL A C 1
ATOM 787 O O . VAL A 1 103 ? -23.732 -0.539 13.773 1.00 89.38 103 VAL A O 1
ATOM 790 N N . ALA A 1 104 ? -22.989 -0.481 15.878 1.00 86.25 104 ALA A N 1
ATOM 791 C CA . ALA A 1 104 ? -24.281 -0.217 16.498 1.00 86.25 104 ALA A CA 1
ATOM 792 C C . ALA A 1 104 ? -24.886 1.101 15.997 1.00 86.25 104 ALA A C 1
ATOM 794 O O . ALA A 1 104 ? -26.073 1.151 15.683 1.00 86.25 104 ALA A O 1
ATOM 795 N N . LYS A 1 105 ? -24.096 2.175 15.848 1.00 84.00 105 LYS A N 1
ATOM 796 C CA . LYS A 1 105 ? -24.575 3.432 15.236 1.00 84.00 105 LYS A CA 1
ATOM 797 C C . LYS A 1 105 ? -24.971 3.259 13.771 1.00 84.00 105 LYS A C 1
ATOM 799 O O . LYS A 1 105 ? -25.950 3.869 13.345 1.00 84.00 105 LYS A O 1
ATOM 804 N N . ALA A 1 106 ? -24.235 2.456 13.005 1.00 86.81 106 ALA A N 1
ATOM 805 C CA . ALA A 1 106 ? -24.558 2.170 11.610 1.00 86.81 106 ALA A CA 1
ATOM 806 C C . ALA A 1 106 ? -25.835 1.322 11.480 1.00 86.81 106 ALA A C 1
ATOM 808 O O . ALA A 1 106 ? -26.697 1.644 10.667 1.00 86.81 106 ALA A O 1
ATOM 809 N N . LEU A 1 107 ? -25.998 0.303 12.325 1.00 85.00 107 LEU A N 1
ATOM 810 C CA . LEU A 1 107 ? -27.193 -0.541 12.387 1.00 85.00 107 LEU A CA 1
ATOM 811 C C . LEU A 1 107 ? -28.432 0.245 12.828 1.00 85.00 107 LEU A C 1
ATOM 813 O O . LEU A 1 107 ? -29.473 0.149 12.183 1.00 85.00 107 LEU A O 1
ATOM 817 N N . ASN A 1 108 ? -28.301 1.106 13.840 1.00 82.81 108 ASN A N 1
ATOM 818 C CA . ASN A 1 108 ? -29.376 2.008 14.260 1.00 82.81 108 ASN A CA 1
ATOM 819 C C . ASN A 1 108 ? -29.770 2.993 13.147 1.00 82.81 108 ASN A C 1
ATOM 821 O O . ASN A 1 108 ? -30.953 3.245 12.930 1.00 82.81 108 ASN A O 1
ATOM 825 N N . LYS A 1 109 ? -28.798 3.522 12.388 1.00 81.81 109 LYS A N 1
ATOM 826 C CA . LYS A 1 109 ? -29.060 4.344 11.188 1.00 81.81 109 LYS A CA 1
ATOM 827 C C . LYS A 1 109 ? -29.791 3.566 10.089 1.00 81.81 109 LYS A C 1
ATOM 829 O O . LYS A 1 109 ? -30.530 4.179 9.326 1.00 81.81 109 LYS A O 1
ATOM 834 N N . LEU A 1 110 ? -29.590 2.250 10.020 1.00 80.88 110 LEU A N 1
ATOM 835 C CA . LEU A 1 110 ? -30.285 1.341 9.108 1.00 80.88 110 LEU A CA 1
ATOM 836 C C . LEU A 1 110 ? -31.657 0.878 9.632 1.00 80.88 110 LEU A C 1
ATOM 838 O O . LEU A 1 110 ? -32.349 0.140 8.937 1.00 80.88 110 LEU A O 1
ATOM 842 N N . GLY A 1 111 ? -32.055 1.301 10.837 1.00 71.62 111 GLY A N 1
ATOM 843 C CA . GLY A 1 111 ? -33.343 0.959 11.439 1.00 71.62 111 GLY A CA 1
ATOM 844 C C . GLY A 1 111 ? -33.374 -0.384 12.169 1.00 71.62 111 GLY A C 1
ATOM 845 O O . GLY A 1 111 ? -34.463 -0.860 12.474 1.00 71.62 111 GLY A O 1
ATOM 846 N N . VAL A 1 112 ? -32.219 -0.994 12.457 1.00 77.62 112 VAL A N 1
ATOM 847 C CA . VAL A 1 112 ? -32.132 -2.199 13.296 1.00 77.62 112 VAL A CA 1
ATOM 848 C C . VAL A 1 112 ? -32.062 -1.759 14.765 1.00 77.62 112 VAL A C 1
ATOM 850 O O . VAL A 1 112 ? -31.045 -1.180 15.154 1.00 77.62 112 VAL A O 1
ATOM 853 N N . PRO A 1 113 ? -33.108 -1.995 15.581 1.00 71.50 113 PRO A N 1
ATOM 854 C CA . PRO A 1 113 ? -33.110 -1.610 16.991 1.00 71.50 113 PRO A CA 1
ATOM 855 C C . PRO A 1 113 ? -32.079 -2.424 17.774 1.00 71.50 113 PRO A C 1
ATOM 857 O O . PRO A 1 113 ? -31.934 -3.628 17.544 1.00 71.50 113 PRO A O 1
ATOM 860 N N . SER A 1 114 ? -31.372 -1.794 18.714 1.00 78.06 114 SER A N 1
ATOM 861 C CA . SER A 1 114 ? -30.418 -2.509 19.564 1.00 78.06 114 SER A CA 1
ATOM 862 C C . SER A 1 114 ? -31.126 -3.281 20.684 1.00 78.06 114 SER A C 1
ATOM 864 O O . SER A 1 114 ? -32.242 -2.945 21.081 1.00 78.06 114 SER A O 1
ATOM 866 N N . ALA A 1 115 ? -30.464 -4.294 21.253 1.00 76.75 115 ALA A N 1
ATOM 867 C CA . ALA A 1 115 ? -31.010 -5.060 22.380 1.00 76.75 115 ALA A CA 1
ATOM 868 C C . ALA A 1 115 ? -31.387 -4.165 23.579 1.00 76.75 115 ALA A C 1
ATOM 870 O O . ALA A 1 115 ? -32.426 -4.362 24.200 1.00 76.75 115 ALA A O 1
ATOM 871 N N . LYS A 1 116 ? -30.600 -3.110 23.840 1.00 78.19 116 LYS A N 1
ATOM 872 C CA . LYS A 1 116 ? -30.876 -2.142 24.914 1.00 78.19 116 LYS A CA 1
ATOM 873 C C . LYS A 1 116 ? -32.156 -1.343 24.669 1.00 78.19 116 LYS A C 1
ATOM 875 O O . LYS A 1 116 ? -32.862 -1.019 25.620 1.00 78.19 116 LYS A O 1
ATOM 880 N N . ASP A 1 117 ? -32.459 -1.035 23.410 1.00 77.88 117 ASP A N 1
ATOM 881 C CA . ASP A 1 117 ? -33.687 -0.321 23.050 1.00 77.88 117 ASP A CA 1
ATOM 882 C C . ASP A 1 117 ? -34.917 -1.210 23.260 1.00 77.88 117 ASP A C 1
ATOM 884 O O . ASP A 1 117 ? -35.954 -0.737 23.729 1.00 77.88 117 ASP A O 1
ATOM 888 N N . VAL A 1 118 ? -34.786 -2.509 22.974 1.00 83.12 118 VAL A N 1
ATOM 889 C CA . VAL A 1 118 ? -35.828 -3.509 23.242 1.00 83.12 118 VAL A CA 1
ATOM 890 C C . VAL A 1 118 ? -36.069 -3.647 24.747 1.00 83.12 118 VAL A C 1
ATOM 892 O O . VAL A 1 118 ? -37.217 -3.580 25.181 1.00 83.12 118 VAL A O 1
ATOM 895 N N . ASP A 1 119 ? -35.013 -3.744 25.555 1.00 83.38 119 ASP A N 1
ATOM 896 C CA . ASP A 1 119 ? -35.131 -3.842 27.016 1.00 83.38 119 ASP A CA 1
ATOM 897 C C . ASP A 1 119 ? -35.752 -2.582 27.639 1.00 83.38 119 ASP A C 1
ATOM 899 O O . ASP A 1 119 ? -36.636 -2.668 28.496 1.00 83.38 119 ASP A O 1
ATOM 903 N N . ALA A 1 120 ? -35.351 -1.393 27.178 1.00 86.06 120 ALA A N 1
ATOM 904 C CA . ALA A 1 120 ? -35.942 -0.131 27.620 1.00 86.06 120 ALA A CA 1
ATOM 905 C C . ALA A 1 120 ? -37.434 -0.035 27.257 1.00 86.06 120 ALA A C 1
ATOM 907 O O . ALA A 1 120 ? -38.236 0.509 28.025 1.00 86.06 120 ALA A O 1
ATOM 908 N N . LEU A 1 121 ? -37.823 -0.583 26.102 1.00 86.56 121 LEU A N 1
ATOM 909 C CA . LEU A 1 121 ? -39.218 -0.654 25.690 1.00 86.56 121 LEU A CA 1
ATOM 910 C C . LEU A 1 121 ? -40.011 -1.642 26.554 1.00 86.56 121 LEU A C 1
ATOM 912 O O . LEU A 1 121 ? -41.111 -1.299 26.982 1.00 86.56 121 LEU A O 1
ATOM 916 N N . ILE A 1 122 ? -39.452 -2.815 26.867 1.00 88.06 122 ILE A N 1
ATOM 917 C CA . ILE A 1 122 ? -40.063 -3.803 27.772 1.00 88.06 122 ILE A CA 1
ATOM 918 C C . ILE A 1 122 ? -40.316 -3.177 29.147 1.00 88.06 122 ILE A C 1
ATOM 920 O O . ILE A 1 122 ? -41.436 -3.236 29.648 1.00 88.06 122 ILE A O 1
ATOM 924 N N . ALA A 1 123 ? -39.325 -2.486 29.717 1.00 89.56 123 ALA A N 1
ATOM 925 C CA . ALA A 1 123 ? -39.475 -1.815 31.007 1.00 89.56 123 ALA A CA 1
ATOM 926 C C . ALA A 1 123 ? -40.578 -0.740 30.986 1.00 89.56 123 ALA A C 1
ATOM 928 O O . ALA A 1 123 ? -41.387 -0.651 31.912 1.00 89.56 123 ALA A O 1
ATOM 929 N N . ARG A 1 124 ? -40.659 0.048 29.904 1.00 89.19 124 ARG A N 1
ATOM 930 C CA . ARG A 1 124 ? -41.746 1.020 29.704 1.00 89.19 124 ARG A CA 1
ATOM 931 C C . ARG A 1 124 ? -43.108 0.354 29.570 1.00 89.19 124 ARG A C 1
ATOM 933 O O . ARG A 1 124 ? -44.082 0.875 30.104 1.00 89.19 124 ARG A O 1
ATOM 940 N N . ILE A 1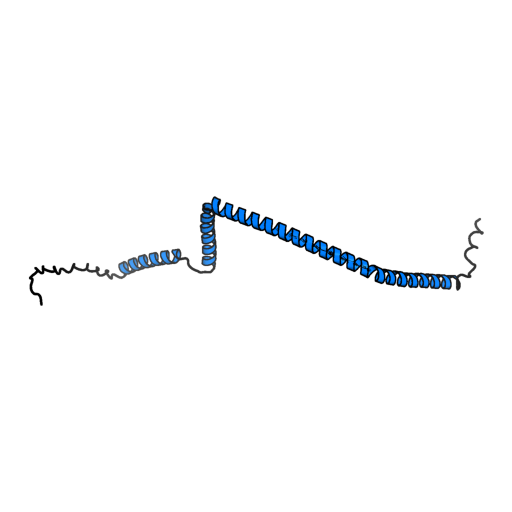 125 ? -43.190 -0.769 28.861 1.00 92.81 125 ILE A N 1
ATOM 941 C CA . ILE A 1 125 ? -44.430 -1.536 28.718 1.00 92.81 125 ILE A CA 1
ATOM 942 C C . ILE A 1 125 ? -44.869 -2.070 30.078 1.00 92.81 125 ILE A C 1
ATOM 944 O O . ILE A 1 125 ? -46.041 -1.937 30.415 1.00 92.81 125 ILE A O 1
ATOM 948 N N . ASP A 1 126 ? -43.955 -2.607 30.882 1.00 90.38 126 ASP A N 1
ATOM 949 C CA . ASP A 1 126 ? -44.267 -3.114 32.218 1.00 90.38 126 ASP A CA 1
ATOM 950 C C . ASP A 1 126 ? -44.762 -2.006 33.150 1.00 90.38 126 ASP A C 1
ATOM 952 O O . ASP A 1 126 ? -45.762 -2.184 33.851 1.00 90.38 126 ASP A O 1
ATOM 956 N N . GLU A 1 127 ? -44.117 -0.839 33.134 1.00 90.56 127 GLU A N 1
ATOM 957 C CA . GLU A 1 127 ? -44.555 0.327 33.901 1.00 90.56 127 GLU A CA 1
ATOM 958 C C . GLU A 1 127 ? -45.936 0.817 33.445 1.00 90.56 127 GLU A C 1
ATOM 960 O O . GLU A 1 127 ? -46.826 1.050 34.271 1.00 90.56 127 GLU A O 1
ATOM 965 N N . LEU A 1 128 ? -46.150 0.908 32.130 1.00 89.88 128 LEU A N 1
ATOM 966 C CA . LEU A 1 128 ? -47.426 1.316 31.559 1.00 89.88 128 LEU A CA 1
ATOM 967 C C . LEU A 1 128 ? -48.527 0.306 31.894 1.00 89.88 128 LEU A C 1
ATOM 969 O O . LEU A 1 128 ? -49.612 0.706 32.298 1.00 89.88 128 LEU A O 1
ATOM 973 N N . ASN A 1 129 ? -48.239 -0.993 31.823 1.00 88.06 129 ASN A N 1
ATOM 974 C CA . ASN A 1 129 ? -49.160 -2.063 32.197 1.00 88.06 129 ASN A CA 1
ATOM 975 C C . ASN A 1 129 ? -49.511 -1.983 33.692 1.00 88.06 129 ASN A C 1
ATOM 977 O O . ASN A 1 129 ? -50.671 -2.125 34.075 1.00 88.06 129 ASN A O 1
ATOM 981 N N . ARG A 1 130 ? -48.542 -1.640 34.548 1.00 88.12 130 ARG A N 1
ATOM 982 C CA . ARG A 1 130 ? -48.774 -1.383 35.977 1.00 88.12 130 ARG A CA 1
ATOM 983 C C . ARG A 1 130 ? -49.684 -0.177 36.207 1.00 88.12 130 ARG A C 1
ATOM 985 O O . ARG A 1 130 ? -50.557 -0.227 37.072 1.00 88.12 130 ARG A O 1
ATOM 992 N N . ASN A 1 131 ? -49.499 0.894 35.442 1.00 84.19 131 ASN A N 1
ATOM 993 C CA . ASN A 1 131 ? -50.321 2.100 35.530 1.00 84.19 131 ASN A CA 1
ATOM 994 C C . ASN A 1 131 ? -51.732 1.872 34.966 1.00 84.19 131 ASN A C 1
ATOM 996 O O . ASN A 1 131 ? -52.707 2.301 35.577 1.00 84.19 131 ASN A O 1
ATOM 1000 N N . VAL A 1 132 ? -51.865 1.110 33.879 1.00 86.69 132 VAL A N 1
ATOM 1001 C CA . VAL A 1 132 ? -53.157 0.689 33.324 1.00 86.69 132 VAL A CA 1
ATOM 1002 C C . VAL A 1 132 ? -53.889 -0.242 34.287 1.00 86.69 132 VAL A C 1
ATOM 1004 O O . VAL A 1 132 ? -55.080 -0.061 34.484 1.00 86.69 132 VAL A O 1
ATOM 1007 N N . GLN A 1 133 ? -53.215 -1.174 34.967 1.00 80.81 133 GLN A N 1
ATOM 1008 C CA . GLN A 1 133 ? -53.848 -2.003 36.005 1.00 80.81 133 GLN A CA 1
ATOM 1009 C C . GLN A 1 133 ? -54.346 -1.173 37.194 1.00 80.81 133 GLN A C 1
ATOM 1011 O O . GLN A 1 133 ? -55.439 -1.424 37.701 1.00 80.81 133 GLN A O 1
ATOM 1016 N N . LYS A 1 134 ? -53.582 -0.153 37.609 1.00 78.62 134 LYS A N 1
ATOM 1017 C CA . LYS A 1 134 ? -54.006 0.794 38.653 1.00 78.62 134 LYS A CA 1
ATOM 1018 C C . LYS A 1 134 ? -55.225 1.620 38.226 1.00 78.62 134 LYS A C 1
ATOM 1020 O O . LYS A 1 134 ? -56.113 1.830 39.044 1.00 78.62 134 LYS A O 1
ATOM 1025 N N . LEU A 1 135 ? -55.287 2.059 36.967 1.00 73.00 135 LEU A N 1
ATOM 1026 C CA . LEU A 1 135 ? -56.392 2.869 36.431 1.00 73.00 135 LEU A CA 1
ATOM 1027 C C . LEU A 1 135 ? -57.618 2.037 36.020 1.00 73.00 135 LEU A C 1
ATOM 1029 O O . LEU A 1 135 ? -58.744 2.505 36.130 1.00 73.00 135 LEU A O 1
ATOM 1033 N N . SER A 1 136 ? -57.422 0.789 35.592 1.00 68.25 136 SER A N 1
ATOM 1034 C CA . SER A 1 136 ? -58.482 -0.139 35.178 1.00 68.25 136 SER A CA 1
ATOM 1035 C C . SER A 1 136 ? -59.243 -0.745 36.365 1.00 68.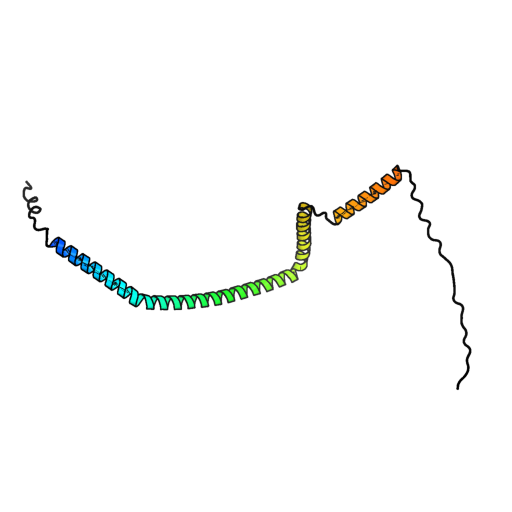25 136 SER A C 1
ATOM 1037 O O . SER A 1 136 ? -60.173 -1.521 36.149 1.00 68.25 136 SER A O 1
ATOM 1039 N N . GLY A 1 137 ? -58.850 -0.458 37.612 1.00 57.47 137 GLY A N 1
ATOM 1040 C CA . GLY A 1 137 ? -59.543 -0.934 38.815 1.00 57.47 137 GLY A CA 1
ATOM 1041 C C . GLY A 1 137 ? -59.570 -2.460 38.986 1.00 57.47 137 GLY A C 1
ATOM 1042 O O . GLY A 1 137 ? -60.238 -2.971 39.884 1.00 57.47 137 GLY A O 1
ATOM 1043 N N . LYS A 1 138 ? -58.850 -3.220 38.152 1.00 57.91 138 LYS A N 1
ATOM 1044 C CA . LYS A 1 138 ? -58.762 -4.676 38.269 1.00 57.91 138 LYS A CA 1
ATOM 1045 C C . LYS A 1 138 ? -57.583 -5.004 39.176 1.00 57.91 138 LYS A C 1
ATOM 1047 O O . LYS A 1 138 ? -56.448 -5.129 38.724 1.00 57.91 138 LYS A O 1
ATOM 1052 N N . ALA A 1 139 ? -57.869 -5.116 40.470 1.00 47.59 139 ALA A N 1
ATOM 1053 C CA . ALA A 1 139 ? -56.922 -5.610 41.459 1.00 47.59 139 ALA A CA 1
ATOM 1054 C C . ALA A 1 139 ? -56.262 -6.913 40.957 1.00 47.59 139 ALA A C 1
ATOM 1056 O O . ALA A 1 139 ? -56.984 -7.830 40.546 1.00 47.59 139 ALA A O 1
ATOM 1057 N N . PRO A 1 140 ? -54.920 -7.030 40.966 1.00 54.06 140 PRO A N 1
ATOM 1058 C CA . PRO A 1 140 ? -54.285 -8.286 40.624 1.00 54.06 140 PRO A CA 1
ATOM 1059 C C . PRO A 1 140 ? -54.638 -9.290 41.720 1.00 54.06 140 PRO A C 1
ATOM 1061 O O . PRO A 1 140 ? -54.337 -9.082 42.896 1.00 54.06 140 PRO A O 1
ATOM 1064 N N . ALA A 1 141 ? -55.309 -10.372 41.323 1.00 54.12 141 ALA A N 1
ATOM 1065 C CA . ALA A 1 141 ? -55.525 -11.525 42.177 1.00 54.12 141 ALA A CA 1
ATOM 1066 C C . ALA A 1 141 ? -54.162 -11.970 42.718 1.00 54.12 141 ALA A C 1
ATOM 1068 O O . ALA A 1 141 ? -53.274 -12.370 41.959 1.00 54.12 141 ALA A O 1
ATOM 1069 N N . ALA A 1 142 ? -53.991 -11.830 44.031 1.00 49.12 142 ALA A N 1
ATOM 1070 C CA . ALA A 1 142 ? -52.818 -12.284 44.744 1.00 49.12 142 ALA A CA 1
ATOM 1071 C C . ALA A 1 142 ? -52.569 -13.751 44.378 1.00 49.12 142 ALA A C 1
ATOM 1073 O O . ALA A 1 142 ? -53.430 -14.608 44.588 1.00 49.12 142 ALA A O 1
ATOM 1074 N N . LYS A 1 143 ? -51.394 -14.035 43.806 1.00 53.03 143 LYS A N 1
ATOM 1075 C CA . LYS A 1 143 ? -50.919 -15.403 43.618 1.00 53.03 143 LYS A CA 1
ATOM 1076 C C . LYS A 1 143 ? -50.911 -16.067 44.991 1.00 53.03 143 LYS A C 1
ATOM 1078 O O . LYS A 1 143 ? -50.096 -15.731 45.846 1.00 53.03 143 LYS A O 1
ATOM 1083 N N . THR A 1 144 ? -51.842 -16.990 45.196 1.00 42.19 144 THR A N 1
ATOM 1084 C CA . THR A 1 144 ? -51.866 -17.902 46.332 1.00 42.19 144 THR A CA 1
ATOM 1085 C C . THR A 1 144 ? -50.526 -18.622 46.396 1.00 42.19 144 THR A C 1
ATOM 1087 O O . THR A 1 144 ? -50.189 -19.394 45.497 1.00 42.19 144 THR A O 1
ATOM 1090 N N . ALA A 1 145 ? -49.760 -18.344 47.451 1.00 47.41 145 ALA A N 1
ATOM 1091 C CA . ALA A 1 145 ? -48.586 -19.114 47.814 1.00 47.41 145 ALA A CA 1
ATOM 1092 C C . ALA A 1 145 ? -48.987 -20.592 47.924 1.00 47.41 145 ALA A C 1
ATOM 1094 O O . ALA A 1 145 ? -49.895 -20.953 48.676 1.00 47.41 145 ALA A O 1
ATOM 1095 N N . ALA A 1 146 ? -48.341 -21.435 47.122 1.00 49.31 146 ALA A N 1
ATOM 1096 C CA . ALA A 1 146 ? -48.546 -22.869 47.147 1.00 49.31 146 ALA A CA 1
ATOM 1097 C C . ALA A 1 146 ? -48.174 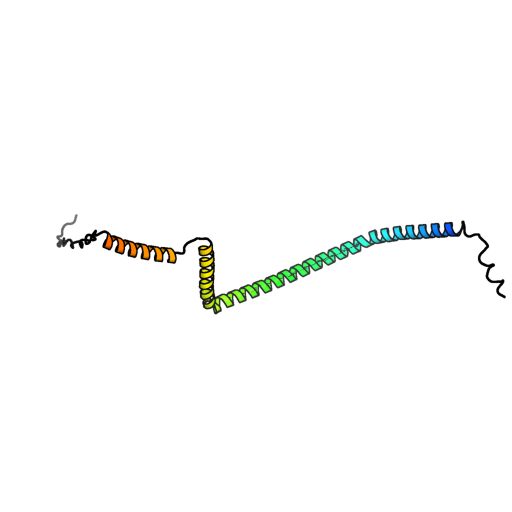-23.414 48.536 1.00 49.31 146 ALA A C 1
ATOM 1099 O O . ALA A 1 146 ? -47.045 -23.289 49.006 1.00 49.31 146 ALA A O 1
ATOM 1100 N N . LYS A 1 147 ? -49.172 -24.003 49.191 1.00 47.66 147 LYS A N 1
ATOM 1101 C CA . LYS A 1 147 ? -49.095 -24.740 50.453 1.00 47.66 147 LYS A CA 1
ATOM 1102 C C . LYS A 1 147 ? -48.044 -25.864 50.356 1.00 47.66 147 LYS A C 1
ATOM 1104 O O . LYS A 1 147 ? -48.095 -26.619 49.382 1.00 47.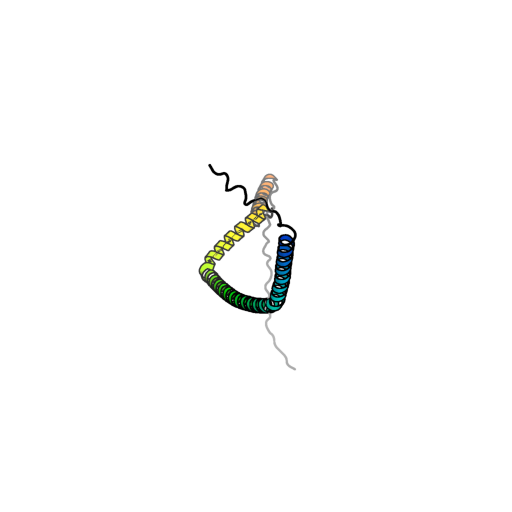66 147 LYS A O 1
ATOM 1109 N N . PRO A 1 148 ? -47.146 -26.055 51.343 1.00 44.09 148 PRO A N 1
ATOM 1110 C CA . PRO A 1 148 ? -46.233 -27.190 51.330 1.00 44.09 148 PRO A CA 1
ATOM 1111 C C . PRO A 1 148 ? -47.029 -28.475 51.576 1.00 44.09 148 PRO A C 1
ATOM 1113 O O . PRO A 1 148 ? -47.684 -28.641 52.608 1.00 44.09 148 PRO A O 1
ATOM 1116 N N . ALA A 1 149 ? -47.008 -29.382 50.601 1.00 43.06 149 ALA A N 1
ATOM 1117 C CA . ALA A 1 149 ? -47.599 -30.703 50.726 1.00 43.06 149 ALA A CA 1
ATOM 1118 C C . ALA A 1 149 ? -46.695 -31.593 51.593 1.00 43.06 149 ALA A C 1
ATOM 1120 O O . ALA A 1 149 ? -45.618 -32.012 51.182 1.00 43.06 149 ALA A O 1
ATOM 1121 N N . ALA A 1 150 ? -47.161 -31.895 52.802 1.00 49.50 150 ALA A N 1
ATOM 1122 C CA . ALA A 1 150 ? -46.658 -32.993 53.613 1.00 49.50 150 ALA A CA 1
ATOM 1123 C C . ALA A 1 150 ? -46.981 -34.354 52.963 1.00 49.50 150 ALA A C 1
ATOM 1125 O O . ALA A 1 150 ? -48.105 -34.537 52.487 1.00 49.50 150 ALA A O 1
ATOM 1126 N N . LYS A 1 151 ? -46.013 -35.289 53.006 1.00 45.41 151 LYS A N 1
ATOM 1127 C CA . LYS A 1 151 ? -46.070 -36.782 52.959 1.00 45.41 151 LYS A CA 1
ATOM 1128 C C . LYS A 1 151 ? -44.736 -37.269 52.352 1.00 45.41 151 LYS A C 1
ATOM 1130 O O . LYS A 1 151 ? -44.304 -36.702 51.366 1.00 45.41 151 LYS A O 1
ATOM 1135 N N . LYS A 1 152 ? -44.027 -38.307 52.798 1.00 40.91 152 LYS A N 1
ATOM 1136 C CA . LYS A 1 152 ? -44.198 -39.366 53.807 1.00 40.91 152 LYS A CA 1
ATOM 1137 C C . LYS A 1 152 ? -42.806 -40.005 53.992 1.00 40.91 152 LYS A C 1
ATOM 1139 O O . LYS A 1 152 ? -42.076 -40.144 53.016 1.00 40.91 152 LYS A O 1
ATOM 1144 N N . ALA A 1 153 ? -42.472 -40.431 55.206 1.00 48.75 153 ALA A N 1
ATOM 1145 C CA . ALA A 1 153 ? -41.291 -41.249 55.487 1.00 48.75 153 ALA A CA 1
ATOM 1146 C C . ALA A 1 153 ? -41.406 -42.660 54.866 1.00 48.75 153 ALA A C 1
ATOM 1148 O O . ALA A 1 153 ? -42.507 -43.220 54.878 1.00 48.75 153 ALA A O 1
ATOM 1149 N N . PRO A 1 154 ? -40.306 -43.291 54.415 1.00 46.62 154 PRO A N 1
ATOM 1150 C CA . PRO A 1 154 ? -40.246 -44.736 54.273 1.00 46.62 154 PRO A CA 1
ATOM 1151 C C . PRO A 1 154 ? -39.687 -45.367 55.556 1.00 46.62 154 PRO A C 1
ATOM 1153 O O . PRO A 1 154 ? -38.551 -45.123 55.959 1.00 46.62 154 PRO A O 1
ATOM 1156 N N . ALA A 1 155 ? -40.526 -46.173 56.204 1.00 42.50 155 ALA A N 1
ATOM 1157 C CA . ALA A 1 155 ? -40.172 -46.987 57.356 1.00 42.50 155 ALA A CA 1
ATOM 1158 C C . ALA A 1 155 ? -39.275 -48.174 56.960 1.00 42.50 155 ALA A C 1
ATOM 1160 O O . ALA A 1 155 ? -39.389 -48.746 55.874 1.00 42.50 155 ALA A O 1
ATOM 1161 N N . ALA A 1 156 ? -38.402 -48.520 57.900 1.00 44.59 156 ALA A N 1
ATOM 1162 C CA . ALA A 1 156 ? -37.384 -49.558 57.871 1.00 44.59 156 ALA A CA 1
ATOM 1163 C C . ALA A 1 156 ? -37.867 -50.943 57.400 1.00 44.59 156 ALA A C 1
ATOM 1165 O O . ALA A 1 156 ? -38.906 -51.440 57.833 1.00 44.59 156 ALA A O 1
ATOM 1166 N N . LYS A 1 157 ? -37.023 -51.632 56.621 1.00 47.94 157 LYS A N 1
ATOM 1167 C CA . LYS A 1 157 ? -37.052 -53.095 56.483 1.00 47.94 157 LYS A CA 1
ATOM 1168 C C . LYS A 1 157 ? -35.862 -53.685 57.244 1.00 47.94 157 LYS A C 1
ATOM 1170 O O . LYS A 1 157 ? -34.714 -53.446 56.882 1.00 47.94 157 LYS A O 1
ATOM 1175 N N . ARG A 1 158 ? -36.151 -54.426 58.321 1.00 45.22 158 ARG A N 1
ATOM 1176 C CA . ARG A 1 158 ? -35.195 -55.298 59.032 1.00 45.22 158 ARG A CA 1
ATOM 1177 C C . ARG A 1 158 ? -34.904 -56.566 58.207 1.00 45.22 158 ARG A C 1
ATOM 1179 O O . ARG A 1 158 ? -35.761 -56.966 57.419 1.00 45.22 158 ARG A O 1
ATOM 1186 N N . PRO A 1 159 ? -33.739 -57.211 58.407 1.00 54.22 159 PRO A N 1
ATOM 1187 C CA . PRO A 1 159 ? -33.322 -58.399 57.669 1.00 54.22 159 PRO A CA 1
ATOM 1188 C C . PRO A 1 159 ? -33.838 -59.688 58.330 1.00 54.22 159 PRO A C 1
ATOM 1190 O O . PRO A 1 159 ? -33.979 -59.751 59.552 1.00 54.22 159 PRO A O 1
ATOM 1193 N N . ALA A 1 160 ? -34.061 -60.736 57.535 1.00 45.62 160 ALA A N 1
ATOM 1194 C CA . ALA A 1 160 ? -34.178 -62.109 58.023 1.00 45.62 160 ALA A CA 1
ATOM 1195 C C . ALA A 1 160 ? -33.650 -63.092 56.966 1.00 45.62 160 ALA A C 1
ATOM 1197 O O . ALA A 1 160 ? -33.903 -62.947 55.775 1.00 45.62 160 ALA A O 1
ATOM 1198 N N . ALA A 1 161 ? -32.859 -64.045 57.449 1.00 47.91 161 ALA A N 1
ATOM 1199 C CA . ALA A 1 161 ? -32.005 -64.965 56.712 1.00 47.91 161 ALA A CA 1
ATOM 1200 C C . ALA A 1 161 ? -32.684 -66.302 56.344 1.00 47.91 161 ALA A C 1
ATOM 1202 O O . ALA A 1 161 ? -33.773 -66.598 56.832 1.00 47.91 161 ALA A O 1
ATOM 1203 N N . ARG A 1 162 ? -31.896 -67.144 55.640 1.00 41.12 162 ARG A N 1
ATOM 1204 C CA . ARG A 1 162 ? -32.043 -68.580 55.273 1.00 41.12 162 ARG A CA 1
ATOM 1205 C C . ARG A 1 162 ? -32.707 -68.818 53.907 1.00 41.12 162 ARG A C 1
ATOM 1207 O O . ARG A 1 162 ? -33.699 -68.183 53.603 1.00 41.12 162 ARG A O 1
ATOM 1214 N N . LYS A 1 163 ? -32.233 -69.728 53.046 1.00 40.44 163 LYS A N 1
ATOM 1215 C CA . LYS A 1 163 ? -31.414 -70.946 53.222 1.00 40.44 163 LYS A CA 1
ATOM 1216 C C . LYS A 1 163 ? -30.804 -71.343 51.861 1.00 40.44 163 LYS A C 1
ATOM 1218 O O . LYS A 1 163 ? -31.355 -70.996 50.825 1.00 40.44 163 LYS A O 1
ATOM 1223 N N . SER A 1 164 ? -29.703 -72.081 51.909 1.00 41.56 164 SER A N 1
ATOM 1224 C CA . SER A 1 164 ? -29.004 -72.740 50.802 1.00 41.56 164 SER A CA 1
ATOM 1225 C C . SER A 1 164 ? -29.757 -73.944 50.218 1.00 41.56 164 SER A C 1
ATOM 1227 O O . SER A 1 164 ? -30.406 -74.675 50.970 1.00 41.56 164 SER A O 1
ATOM 1229 N N . ALA A 1 165 ? -29.574 -74.169 48.914 1.00 37.88 165 ALA A N 1
ATOM 1230 C CA . ALA A 1 165 ? -29.384 -75.457 48.236 1.00 37.88 165 ALA A CA 1
ATOM 1231 C C . ALA A 1 165 ? -28.703 -75.174 46.889 1.00 37.88 165 ALA A C 1
ATOM 1233 O O . ALA A 1 165 ? -29.124 -74.189 46.240 1.00 37.88 165 ALA A O 1
#

Radius of gyration: 53.63 Å; Cα contacts (8 Å, |Δi|>4): 14; chains: 1; bounding box: 90×130×128 Å